Protein AF-A0A2U1LCX4-F1 (afdb_monomer)

Nearest PDB structures (foldseek):
  5ecf-assembly10_J  TM=3.425E-01  e=9.445E+00  Talaromyces marneffei PM1

pLDDT: mean 72.71, std 22.06, range [37.28, 96.38]

Radius of gyration: 32.11 Å; Cα contacts (8 Å, |Δi|>4): 51; chains: 1; bounding box: 62×31×94 Å

Organism: Artemisia annua (NCBI:txid35608)

Foldseek 3Di:
DDPDDPDPPPPPPVCPVVLVVLLVVLQVLCCVQQVAGQDALVSLVVVVVCVVVVVRVSQVVDDPVSNVSNVVSSVSNNVSRVVVVVVVVVPPDDDPPPPPPPPPPPDDDDDDDDDDDDDDDDDDDDD

Structure (mmCIF, N/CA/C/O backbone):
data_AF-A0A2U1LCX4-F1
#
_entry.id   AF-A0A2U1LCX4-F1
#
loop_
_atom_site.group_PDB
_atom_site.id
_atom_site.type_symbol
_atom_site.label_atom_id
_atom_site.label_alt_id
_atom_site.label_comp_id
_atom_site.label_asym_id
_atom_site.label_entity_id
_atom_site.label_seq_id
_atom_site.pdbx_PDB_ins_code
_atom_site.Cartn_x
_atom_site.Cartn_y
_atom_site.Cartn_z
_atom_site.occupancy
_atom_site.B_iso_or_equiv
_atom_site.auth_seq_id
_atom_site.auth_comp_id
_atom_site.auth_asym_id
_atom_site.auth_atom_id
_atom_site.pdbx_PDB_model_num
ATOM 1 N N . MET A 1 1 ? -48.179 0.226 25.989 1.00 42.91 1 MET A N 1
ATOM 2 C CA . MET A 1 1 ? -46.858 -0.434 26.003 1.00 42.91 1 MET A CA 1
ATOM 3 C C . MET A 1 1 ? -45.954 0.364 25.093 1.00 42.91 1 MET A C 1
ATOM 5 O O . MET A 1 1 ? -46.198 0.408 23.897 1.00 42.91 1 MET A O 1
ATOM 9 N N . ILE A 1 2 ? -45.014 1.096 25.682 1.00 44.69 2 ILE A N 1
ATOM 10 C CA . ILE A 1 2 ? -44.036 1.892 24.946 1.00 44.69 2 ILE A CA 1
ATOM 11 C C . ILE A 1 2 ? -42.936 0.909 24.545 1.00 44.69 2 ILE A C 1
ATOM 13 O O . ILE A 1 2 ? -42.143 0.501 25.388 1.00 44.69 2 ILE A O 1
ATOM 17 N N . SER A 1 3 ? -42.951 0.464 23.291 1.00 42.44 3 SER A N 1
ATOM 18 C CA . SER A 1 3 ? -41.824 -0.268 22.718 1.00 42.44 3 SER A CA 1
ATOM 19 C C . SER A 1 3 ? -40.830 0.778 22.233 1.00 42.44 3 SER A C 1
ATOM 21 O O . SER A 1 3 ? -40.953 1.294 21.126 1.00 42.44 3 SER A O 1
ATOM 23 N N . VAL A 1 4 ? -39.918 1.177 23.118 1.00 48.56 4 VAL A N 1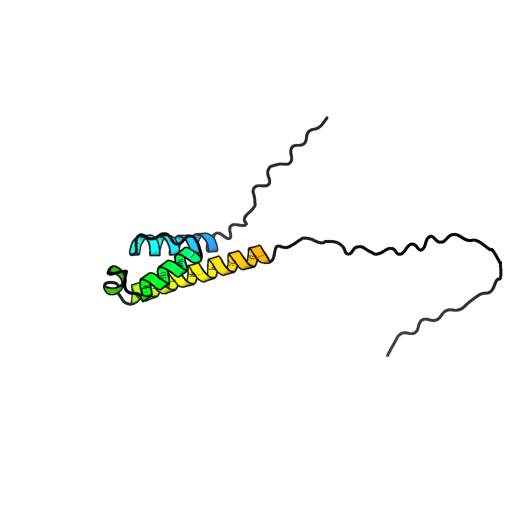
ATOM 24 C CA . VAL A 1 4 ? -38.758 1.983 22.737 1.00 48.56 4 VAL A CA 1
ATOM 25 C C . VAL A 1 4 ? -37.783 1.015 22.082 1.00 48.56 4 VAL A C 1
ATOM 27 O O . VAL A 1 4 ? -37.146 0.219 22.769 1.00 48.56 4 VAL A O 1
ATOM 30 N N . GLU A 1 5 ? -37.713 1.025 20.756 1.00 52.91 5 GLU A N 1
ATOM 31 C CA . GLU A 1 5 ? -36.602 0.383 20.059 1.00 52.91 5 GLU A CA 1
ATOM 32 C C . GLU A 1 5 ? -35.317 1.135 20.432 1.00 52.91 5 GLU A C 1
ATOM 34 O O . GLU A 1 5 ? -35.279 2.365 20.313 1.00 52.91 5 GLU A O 1
ATOM 39 N N . PRO A 1 6 ? -34.259 0.458 20.911 1.00 52.19 6 PRO A N 1
ATOM 40 C CA . PRO A 1 6 ? -32.978 1.115 21.042 1.00 52.19 6 PRO A CA 1
ATOM 41 C C . PRO A 1 6 ? -32.469 1.423 19.634 1.00 52.19 6 PRO A C 1
ATOM 43 O O . PRO A 1 6 ? -32.270 0.532 18.807 1.00 52.19 6 PRO A O 1
ATOM 46 N N . VAL A 1 7 ? -32.293 2.722 19.395 1.00 50.28 7 VAL A N 1
ATOM 47 C CA . VAL A 1 7 ? -31.561 3.313 18.277 1.00 50.28 7 VAL A CA 1
ATOM 48 C C . VAL A 1 7 ? -30.349 2.441 17.978 1.00 50.28 7 VAL A C 1
ATOM 50 O O . VAL A 1 7 ? -29.534 2.183 18.866 1.00 50.28 7 VAL A O 1
ATOM 53 N N . GLN A 1 8 ? -30.251 1.970 16.733 1.00 48.16 8 GLN A N 1
ATOM 54 C CA . GLN A 1 8 ? -29.057 1.295 16.251 1.00 48.16 8 GLN A CA 1
ATOM 55 C C . GLN A 1 8 ? -27.883 2.228 16.518 1.00 48.16 8 GLN A C 1
ATOM 57 O O . GLN A 1 8 ? -27.765 3.291 15.906 1.00 48.16 8 GLN A O 1
ATOM 62 N N . HIS A 1 9 ? -27.056 1.851 17.491 1.00 42.09 9 HIS A N 1
ATOM 63 C CA . HIS A 1 9 ? -25.774 2.479 17.714 1.00 42.09 9 HIS A CA 1
ATOM 64 C C . HIS A 1 9 ? -24.986 2.266 16.428 1.00 42.09 9 HIS A C 1
ATOM 66 O O . HIS A 1 9 ? -24.414 1.199 16.207 1.00 42.09 9 HIS A O 1
ATOM 72 N N . VAL A 1 10 ? -25.005 3.284 15.563 1.00 45.53 10 VAL A N 1
ATOM 73 C CA . VAL A 1 10 ? -23.956 3.516 14.581 1.00 45.53 10 VAL A CA 1
ATOM 74 C C . VAL A 1 10 ? -22.682 3.349 15.381 1.00 45.53 10 VAL A C 1
ATOM 76 O O . VAL A 1 10 ? -22.441 4.095 16.333 1.00 45.53 10 VAL A O 1
ATOM 79 N N . TYR A 1 11 ? -21.967 2.268 15.084 1.00 45.94 11 TYR A N 1
ATOM 80 C CA . TYR A 1 11 ? -20.661 1.993 15.636 1.00 45.94 11 TYR A CA 1
ATOM 81 C C . TYR A 1 11 ? -19.827 3.204 15.255 1.00 45.94 11 TYR A C 1
ATOM 83 O O . TYR A 1 11 ? -19.399 3.344 14.112 1.00 45.94 11 TYR A O 1
ATOM 91 N N . GLY A 1 12 ? -19.735 4.149 16.189 1.00 42.81 12 GLY A N 1
ATOM 92 C CA . GLY A 1 12 ? -18.883 5.310 16.095 1.00 42.81 12 GLY A CA 1
ATOM 93 C C . GLY A 1 12 ? -17.466 4.794 16.174 1.00 42.81 12 GLY A C 1
ATOM 94 O O . GLY A 1 12 ? -16.825 4.889 17.216 1.00 42.81 12 GLY A O 1
ATOM 95 N N . PHE A 1 13 ? -16.999 4.200 15.077 1.00 46.00 13 PHE A N 1
ATOM 96 C CA . PHE A 1 13 ? -15.593 4.200 14.772 1.00 46.00 13 PHE A CA 1
ATOM 97 C C . PHE A 1 13 ? -15.265 5.682 14.721 1.00 46.00 13 PHE A C 1
ATOM 99 O O . PHE A 1 13 ? -15.778 6.424 13.885 1.00 46.00 13 PHE A O 1
ATOM 106 N N . SER A 1 14 ? -14.564 6.167 15.736 1.00 45.69 14 SER A N 1
ATOM 107 C CA . SER A 1 14 ? -14.018 7.506 15.676 1.00 45.69 14 SER A CA 1
ATOM 108 C C . SER A 1 14 ? -12.960 7.424 14.585 1.00 45.69 14 SER A C 1
ATOM 110 O O . SER A 1 14 ? -11.830 7.027 14.849 1.00 45.69 14 SER A O 1
ATOM 112 N N . HIS A 1 15 ? -13.389 7.671 13.346 1.00 49.44 15 HIS A N 1
ATOM 113 C CA . HIS A 1 15 ? -12.551 7.764 12.169 1.00 49.44 15 HIS A CA 1
ATOM 114 C C . HIS A 1 15 ? -11.619 8.943 12.429 1.00 49.44 15 HIS A C 1
ATOM 116 O O . HIS A 1 15 ? -11.962 10.096 12.161 1.00 49.44 15 HIS A O 1
ATOM 122 N N . ASP A 1 16 ? -10.459 8.679 13.021 1.00 54.22 16 ASP A N 1
ATOM 123 C CA . ASP A 1 16 ? -9.361 9.621 12.947 1.00 54.22 16 ASP A CA 1
ATOM 124 C C . ASP A 1 16 ? -8.977 9.670 11.468 1.00 54.22 16 ASP A C 1
ATOM 126 O O . ASP A 1 16 ? -8.248 8.813 10.969 1.00 54.22 16 ASP A O 1
ATOM 130 N N . SER A 1 17 ? -9.604 10.589 10.724 1.00 61.47 17 SER A N 1
ATOM 131 C CA . SER A 1 17 ? -9.608 10.574 9.253 1.00 61.47 17 SER A CA 1
ATOM 132 C C . SER A 1 17 ? -8.198 10.569 8.653 1.00 61.47 17 SER A C 1
ATOM 134 O O . SER A 1 17 ? -8.013 10.153 7.511 1.00 61.47 17 SER A O 1
ATOM 136 N N . GLY A 1 18 ? -7.195 10.978 9.440 1.00 75.88 18 GLY A N 1
ATOM 137 C CA . GLY A 1 18 ? -5.786 10.896 9.085 1.00 75.88 18 GLY A CA 1
ATOM 138 C C . GLY A 1 18 ? -5.278 9.463 8.922 1.00 75.88 18 GLY A C 1
ATOM 139 O O . GLY A 1 18 ? -4.602 9.186 7.935 1.00 75.88 18 GLY A O 1
ATOM 140 N N . VAL A 1 19 ? -5.620 8.544 9.831 1.00 79.56 19 VAL A N 1
ATOM 141 C CA . VAL A 1 19 ? -5.111 7.159 9.801 1.00 79.56 19 VAL A CA 1
ATOM 142 C C . VAL A 1 19 ? -5.711 6.384 8.633 1.00 79.56 19 VAL A C 1
ATOM 144 O O . VAL A 1 19 ? -4.996 5.702 7.907 1.00 79.56 19 VAL A O 1
ATOM 147 N N . GLU A 1 20 ? -7.010 6.526 8.390 1.00 85.19 20 GLU A N 1
ATOM 148 C CA . GLU A 1 20 ? -7.660 5.823 7.281 1.00 85.19 20 GLU A CA 1
ATOM 149 C C . GLU A 1 20 ? -7.260 6.373 5.918 1.00 85.19 20 GLU A C 1
ATOM 151 O O . GLU A 1 20 ? -7.024 5.604 4.988 1.00 85.19 20 GLU A O 1
ATOM 156 N N . SER A 1 21 ? -7.126 7.698 5.806 1.00 89.31 21 SER A N 1
ATOM 157 C CA . SER A 1 21 ? -6.584 8.333 4.604 1.00 89.31 21 SER A CA 1
ATOM 158 C C . SER A 1 21 ? -5.147 7.873 4.337 1.00 89.31 21 SER A C 1
ATOM 160 O O . SER A 1 21 ? -4.796 7.559 3.202 1.00 89.31 21 SER A O 1
ATOM 162 N N . PHE A 1 22 ? -4.330 7.746 5.387 1.00 90.19 22 PHE A N 1
ATOM 163 C CA . PHE A 1 22 ? -2.963 7.236 5.301 1.00 90.19 22 PHE A CA 1
ATOM 164 C C . PHE A 1 22 ? -2.903 5.772 4.847 1.00 90.19 22 PHE A 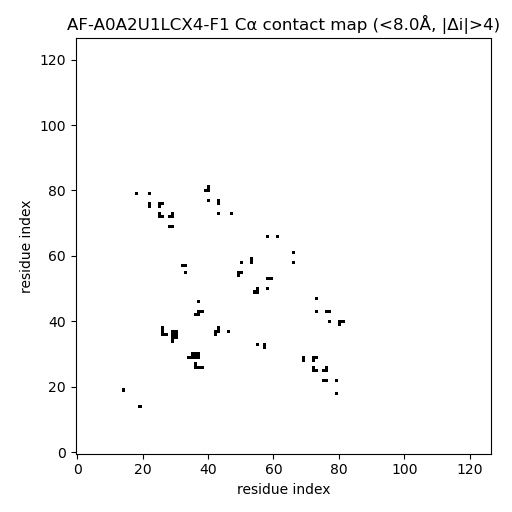C 1
ATOM 166 O O . PHE A 1 22 ? -2.152 5.457 3.922 1.00 90.19 22 PHE A O 1
ATOM 173 N N . ILE A 1 23 ? -3.706 4.890 5.455 1.00 93.06 23 ILE A N 1
ATOM 174 C CA . ILE A 1 23 ? -3.791 3.473 5.068 1.00 93.06 23 ILE A CA 1
ATOM 175 C C . ILE A 1 23 ? -4.220 3.370 3.604 1.00 93.06 23 ILE A C 1
ATOM 177 O O . ILE A 1 23 ? -3.535 2.733 2.804 1.00 93.06 23 ILE A O 1
ATOM 181 N N . LYS A 1 24 ? -5.300 4.060 3.228 1.00 92.94 24 LYS A N 1
ATOM 182 C CA . LYS A 1 24 ? -5.818 4.033 1.861 1.00 92.94 24 LYS A CA 1
ATOM 183 C C . LYS A 1 24 ? -4.799 4.556 0.851 1.00 92.94 24 LYS A C 1
ATOM 185 O O . LYS A 1 24 ? -4.554 3.905 -0.155 1.00 92.94 24 LYS A O 1
ATOM 190 N N . SER A 1 25 ? -4.146 5.683 1.134 1.00 94.88 25 SER A N 1
ATOM 191 C CA . SER A 1 25 ? -3.141 6.253 0.231 1.00 94.88 25 SER A CA 1
ATOM 192 C C . SER A 1 25 ? -1.966 5.303 -0.015 1.00 94.88 25 SER A C 1
ATOM 194 O O . SER A 1 25 ? -1.437 5.275 -1.124 1.00 94.88 25 SER A O 1
ATOM 196 N N . LYS A 1 26 ? -1.540 4.535 0.995 1.00 94.75 26 LYS A N 1
ATOM 197 C CA . LYS A 1 26 ? -0.472 3.539 0.836 1.00 94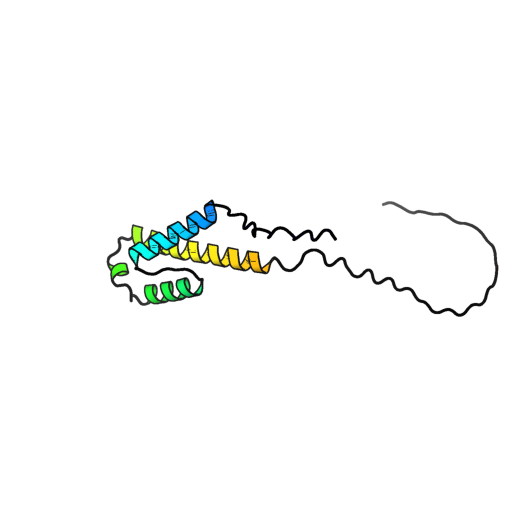.75 26 LYS A CA 1
ATOM 198 C C . LYS A 1 26 ? -0.946 2.304 0.073 1.00 94.75 26 LYS A C 1
ATOM 200 O O . LYS A 1 26 ? -0.195 1.800 -0.758 1.00 94.75 26 LYS A O 1
ATOM 205 N N . GLN A 1 27 ? -2.175 1.845 0.323 1.00 95.94 27 GLN A N 1
ATOM 206 C CA . GLN A 1 27 ? -2.798 0.764 -0.447 1.00 95.94 27 GLN A CA 1
ATOM 207 C C . GLN A 1 27 ? -2.905 1.136 -1.927 1.00 95.94 27 GLN A C 1
ATOM 209 O O . GLN A 1 27 ? -2.404 0.393 -2.762 1.00 95.94 27 GLN A O 1
ATOM 214 N N . ASP A 1 28 ? -3.456 2.312 -2.238 1.00 96.12 28 ASP A N 1
ATOM 215 C CA . ASP A 1 28 ? -3.621 2.803 -3.610 1.00 96.12 28 ASP A CA 1
ATOM 216 C C . ASP A 1 28 ? -2.265 2.921 -4.331 1.00 96.12 28 ASP A C 1
ATOM 218 O O . ASP A 1 28 ? -2.150 2.587 -5.512 1.00 96.12 28 ASP A O 1
ATOM 222 N N . PHE A 1 29 ? -1.214 3.356 -3.624 1.00 96.00 29 PHE A N 1
ATOM 223 C CA . PHE A 1 29 ? 0.141 3.435 -4.175 1.00 96.00 29 PHE A CA 1
ATOM 224 C C . PHE A 1 29 ? 0.694 2.056 -4.563 1.00 96.00 29 PHE A C 1
ATOM 226 O O . PHE A 1 29 ? 1.175 1.878 -5.683 1.00 96.00 29 PHE A O 1
ATOM 233 N N . ILE A 1 30 ? 0.597 1.069 -3.667 1.00 95.75 30 ILE A N 1
ATOM 234 C CA . ILE A 1 30 ? 1.051 -0.301 -3.943 1.00 95.75 30 ILE A CA 1
ATOM 235 C C . ILE A 1 30 ? 0.195 -0.958 -5.033 1.00 95.75 30 ILE A C 1
ATOM 237 O O . ILE A 1 30 ? 0.739 -1.597 -5.933 1.00 95.75 30 ILE A O 1
ATOM 241 N N . GLU A 1 31 ? -1.121 -0.759 -5.008 1.00 96.38 31 GLU A N 1
ATOM 242 C CA . GLU A 1 31 ? -2.034 -1.290 -6.020 1.00 96.38 31 GLU A CA 1
ATOM 243 C C . GLU A 1 31 ? -1.729 -0.711 -7.404 1.00 96.38 31 GLU A C 1
ATOM 245 O O . GLU A 1 31 ? -1.698 -1.444 -8.388 1.00 96.38 31 GLU A O 1
ATOM 250 N N . THR A 1 32 ? -1.395 0.577 -7.480 1.00 95.75 32 THR A N 1
ATOM 251 C CA . THR A 1 32 ? -1.003 1.224 -8.738 1.00 95.75 32 THR A CA 1
ATOM 252 C C . THR A 1 32 ? 0.315 0.673 -9.289 1.00 95.75 32 THR A C 1
ATOM 254 O O . THR A 1 32 ? 0.439 0.495 -10.498 1.00 95.75 32 THR A O 1
ATOM 257 N N . LEU A 1 33 ? 1.303 0.403 -8.428 1.00 93.94 33 LEU A N 1
ATOM 258 C CA . LEU A 1 33 ? 2.626 -0.066 -8.859 1.00 93.94 33 LEU A CA 1
ATOM 259 C C . LEU A 1 33 ? 2.667 -1.560 -9.191 1.00 93.94 33 LEU A C 1
ATOM 261 O O . LEU A 1 33 ? 3.317 -1.964 -10.152 1.00 93.94 33 LEU A O 1
ATOM 265 N N . PHE A 1 34 ? 2.006 -2.381 -8.379 1.00 93.50 34 PHE A N 1
ATOM 266 C CA . PHE A 1 34 ? 2.152 -3.837 -8.413 1.00 93.50 34 PHE A CA 1
ATOM 267 C C . PHE A 1 34 ? 0.858 -4.562 -8.798 1.00 93.50 34 PHE A C 1
ATOM 269 O O . PHE A 1 34 ? 0.888 -5.768 -9.033 1.00 93.50 34 PHE A O 1
ATOM 276 N N . GLY A 1 35 ? -0.279 -3.861 -8.863 1.00 94.19 35 GLY A N 1
ATOM 277 C CA . GLY A 1 35 ? -1.584 -4.464 -9.149 1.00 94.19 35 GLY A CA 1
ATOM 278 C C . GLY A 1 35 ? -2.130 -5.323 -8.007 1.00 94.19 35 GLY A C 1
ATOM 279 O O . GLY A 1 35 ? -3.005 -6.156 -8.240 1.00 94.19 35 GLY A O 1
ATOM 280 N N . VAL A 1 36 ? -1.603 -5.163 -6.788 1.00 93.81 36 VAL A N 1
ATOM 281 C CA . VAL A 1 36 ? -1.987 -5.956 -5.612 1.00 93.81 36 VAL A CA 1
ATOM 282 C C . VAL A 1 36 ? -2.639 -5.091 -4.546 1.00 93.81 36 VAL A C 1
ATOM 284 O O . VAL A 1 36 ? -2.212 -3.970 -4.288 1.00 93.81 36 VAL A O 1
ATOM 287 N N . SER A 1 37 ? -3.662 -5.636 -3.893 1.00 94.19 37 SER A N 1
ATOM 288 C CA . SER A 1 37 ? -4.410 -4.934 -2.852 1.00 94.19 37 SER A CA 1
ATOM 289 C C . SER A 1 37 ? -4.053 -5.520 -1.486 1.00 94.19 37 SER A C 1
ATOM 291 O O . SER A 1 37 ? -4.373 -6.673 -1.207 1.00 94.19 37 SER A O 1
ATOM 293 N N . LEU A 1 38 ? -3.374 -4.739 -0.640 1.00 94.69 38 LEU A N 1
ATOM 294 C CA . LEU A 1 38 ? -2.888 -5.183 0.674 1.00 94.69 38 LEU A CA 1
ATOM 295 C C . LEU A 1 38 ? -3.894 -4.828 1.775 1.00 94.69 38 LEU A C 1
ATOM 297 O O . LEU A 1 38 ? -3.878 -3.711 2.294 1.00 94.69 38 LEU A O 1
ATOM 301 N N . LYS A 1 39 ? -4.793 -5.752 2.127 1.00 93.38 39 LYS A N 1
ATOM 302 C CA . LYS A 1 39 ? -5.918 -5.484 3.048 1.00 93.38 39 LYS A CA 1
ATOM 303 C C . LYS A 1 39 ? -5.714 -6.057 4.444 1.00 93.38 39 LYS A C 1
ATOM 305 O O . LYS A 1 39 ? -6.394 -5.638 5.376 1.00 93.38 39 LYS A O 1
ATOM 310 N N . THR A 1 40 ? -4.804 -7.011 4.582 1.00 93.44 40 THR A N 1
ATOM 311 C CA . THR A 1 40 ? -4.529 -7.729 5.825 1.00 93.44 40 THR A CA 1
ATOM 312 C C . THR A 1 40 ? -3.026 -7.815 6.090 1.00 93.44 40 THR A C 1
ATOM 314 O O . THR A 1 40 ? -2.211 -7.567 5.203 1.00 93.44 40 THR A O 1
ATOM 317 N N . LEU A 1 41 ? -2.646 -8.184 7.319 1.00 93.69 41 LEU A N 1
ATOM 318 C CA . LEU A 1 41 ? -1.245 -8.470 7.653 1.00 93.69 41 LEU A CA 1
ATOM 319 C C . LEU A 1 41 ? -0.682 -9.630 6.818 1.00 93.69 41 LEU A C 1
ATOM 321 O O . LEU A 1 41 ? 0.476 -9.577 6.422 1.00 93.69 41 LEU A O 1
ATOM 325 N N . GLU A 1 42 ? -1.500 -10.643 6.520 1.00 94.62 42 GLU A N 1
ATOM 326 C CA . GLU A 1 42 ? -1.100 -11.781 5.683 1.00 94.62 42 GLU A CA 1
ATOM 327 C C . GLU A 1 42 ? -0.815 -11.344 4.242 1.00 94.62 42 GLU A C 1
ATOM 329 O O . GLU A 1 42 ? 0.202 -11.738 3.680 1.00 94.62 42 GLU A O 1
ATOM 334 N N . ASP A 1 43 ? -1.636 -10.454 3.671 1.00 95.31 43 ASP A N 1
ATOM 335 C CA . ASP A 1 43 ? -1.380 -9.913 2.329 1.00 95.31 43 ASP A CA 1
ATOM 336 C C . ASP A 1 43 ? -0.030 -9.184 2.265 1.00 95.31 43 ASP A C 1
ATOM 338 O O . ASP A 1 43 ? 0.700 -9.316 1.284 1.00 95.31 43 ASP A O 1
ATOM 342 N N . ILE A 1 44 ? 0.309 -8.417 3.311 1.00 95.25 44 ILE A N 1
ATOM 343 C CA . ILE A 1 44 ? 1.584 -7.691 3.394 1.00 95.25 44 ILE A CA 1
ATOM 344 C C . ILE A 1 44 ? 2.756 -8.672 3.504 1.00 95.25 44 ILE A C 1
ATOM 346 O O . ILE A 1 44 ? 3.750 -8.486 2.809 1.00 95.25 44 ILE A O 1
ATOM 350 N N . ASP A 1 45 ? 2.642 -9.707 4.338 1.00 95.12 45 ASP A N 1
ATOM 351 C CA . ASP A 1 45 ? 3.686 -10.726 4.515 1.00 95.12 45 ASP A CA 1
ATOM 352 C C . ASP A 1 45 ? 3.938 -11.527 3.226 1.00 95.12 45 ASP A C 1
ATOM 354 O O . ASP A 1 45 ? 5.077 -11.718 2.802 1.00 95.12 45 ASP A O 1
ATOM 358 N N . VAL A 1 46 ? 2.871 -11.932 2.532 1.00 95.56 46 VAL A N 1
ATOM 359 C CA . VAL A 1 46 ? 2.991 -12.580 1.219 1.00 95.56 46 VAL A CA 1
ATOM 360 C C . VAL A 1 46 ? 3.632 -11.626 0.212 1.00 95.56 46 VAL A C 1
ATOM 362 O O . VAL A 1 46 ? 4.525 -12.020 -0.538 1.00 95.56 46 VAL A O 1
ATOM 365 N N . PHE A 1 47 ? 3.213 -10.360 0.194 1.00 94.62 47 PHE A N 1
ATOM 366 C CA . PHE A 1 47 ? 3.770 -9.357 -0.706 1.00 94.62 47 PHE A CA 1
ATOM 367 C C . PHE A 1 47 ? 5.273 -9.146 -0.495 1.00 94.62 47 PHE A C 1
ATOM 369 O O . PHE A 1 47 ? 6.013 -9.158 -1.479 1.00 94.62 47 PHE A O 1
ATOM 376 N N . THR A 1 48 ? 5.738 -9.004 0.751 1.00 94.00 48 THR A N 1
ATOM 377 C CA . THR A 1 48 ? 7.166 -8.822 1.060 1.00 94.00 48 THR A CA 1
ATOM 378 C C . THR A 1 48 ? 7.991 -10.053 0.700 1.00 94.00 48 THR A C 1
ATOM 380 O O . THR A 1 48 ? 9.041 -9.907 0.081 1.00 94.00 48 THR A O 1
ATOM 383 N N . GLN A 1 49 ? 7.498 -11.266 0.974 1.00 94.50 49 GLN A N 1
ATOM 384 C CA . GLN A 1 49 ? 8.180 -12.503 0.574 1.00 94.50 49 GLN A CA 1
ATOM 385 C C . GLN A 1 49 ? 8.329 -12.619 -0.949 1.00 94.50 49 GLN A C 1
ATOM 387 O O . GLN A 1 49 ? 9.391 -12.987 -1.452 1.00 94.50 49 GLN A O 1
ATOM 392 N N . VAL A 1 50 ? 7.274 -12.290 -1.700 1.00 92.94 50 VAL A N 1
ATOM 393 C CA . VAL A 1 50 ? 7.289 -12.321 -3.172 1.00 92.94 50 VAL A CA 1
ATOM 394 C C . VAL A 1 50 ? 8.212 -11.232 -3.739 1.00 92.94 50 VAL A C 1
ATOM 396 O O . VAL A 1 50 ? 8.894 -11.465 -4.741 1.00 92.94 50 VAL A O 1
ATOM 399 N N . LEU A 1 51 ? 8.278 -10.065 -3.091 1.00 91.12 51 LEU A N 1
ATOM 400 C CA . LEU A 1 51 ? 9.233 -8.995 -3.396 1.00 91.12 51 LEU A CA 1
ATOM 401 C C . LEU A 1 51 ? 10.685 -9.439 -3.197 1.00 91.12 51 LEU A C 1
ATOM 403 O O . LEU A 1 51 ? 11.491 -9.292 -4.114 1.00 91.12 51 LEU A O 1
ATOM 407 N N . ASP A 1 52 ? 11.003 -10.018 -2.039 1.00 90.44 52 ASP A N 1
ATOM 408 C CA . ASP A 1 52 ? 12.356 -10.466 -1.688 1.00 90.44 52 ASP A CA 1
ATOM 409 C C . ASP A 1 52 ? 12.820 -11.646 -2.551 1.00 90.44 52 ASP A C 1
ATOM 411 O O . ASP A 1 52 ? 14.002 -11.759 -2.878 1.00 90.44 52 ASP A O 1
ATOM 415 N N . ALA A 1 53 ? 11.887 -12.496 -2.991 1.00 92.38 53 ALA A N 1
ATOM 416 C CA . ALA A 1 53 ? 12.153 -13.549 -3.969 1.00 92.38 53 ALA A CA 1
ATOM 417 C C . ALA A 1 53 ? 12.478 -13.006 -5.376 1.00 92.38 53 ALA A C 1
ATOM 419 O O . ALA A 1 53 ? 12.949 -13.758 -6.229 1.00 92.38 53 ALA A O 1
ATOM 420 N N . GLY A 1 54 ? 12.237 -11.714 -5.632 1.00 89.56 54 GLY A N 1
ATOM 421 C CA . GLY A 1 54 ? 12.464 -11.085 -6.932 1.00 89.56 54 GLY A CA 1
ATOM 422 C C . GLY A 1 54 ? 11.406 -11.439 -7.980 1.00 89.56 54 GLY A C 1
ATOM 423 O O . GLY A 1 54 ? 11.663 -11.320 -9.177 1.00 89.56 54 GLY A O 1
ATOM 424 N N . ASN A 1 55 ? 10.214 -11.869 -7.557 1.00 89.56 55 ASN A N 1
ATOM 425 C CA . ASN A 1 55 ? 9.155 -12.305 -8.473 1.00 89.56 55 ASN A CA 1
ATOM 426 C C . ASN A 1 55 ? 8.451 -11.137 -9.184 1.00 89.56 55 ASN A C 1
ATOM 428 O O . ASN A 1 55 ? 7.826 -11.337 -10.225 1.00 89.56 55 ASN A O 1
ATOM 432 N N . TYR A 1 56 ? 8.546 -9.920 -8.647 1.00 87.44 56 TYR A N 1
ATOM 433 C CA . TYR A 1 56 ? 8.053 -8.717 -9.311 1.00 87.44 56 TYR A CA 1
ATOM 434 C C . TYR A 1 56 ? 9.129 -8.161 -10.240 1.00 87.44 56 TYR A C 1
ATOM 436 O O . TYR A 1 56 ? 10.016 -7.442 -9.797 1.00 87.44 56 TYR A O 1
ATOM 444 N N . THR A 1 57 ? 9.043 -8.435 -11.543 1.00 89.06 57 THR A N 1
ATOM 445 C CA . THR A 1 57 ? 9.987 -7.856 -12.520 1.00 89.06 57 THR A CA 1
ATOM 446 C C . THR A 1 57 ? 9.940 -6.330 -12.514 1.00 89.06 57 THR A C 1
ATOM 448 O O . THR A 1 57 ? 10.986 -5.694 -12.593 1.00 89.06 57 THR A O 1
ATOM 451 N N . VAL A 1 58 ? 8.745 -5.755 -12.307 1.00 90.75 58 VAL A N 1
ATOM 452 C CA . VAL A 1 58 ? 8.546 -4.308 -12.140 1.00 90.75 58 VAL A CA 1
ATOM 453 C C . VAL A 1 58 ? 9.429 -3.745 -11.029 1.00 90.75 58 VAL A C 1
ATOM 455 O O . VAL A 1 58 ? 9.976 -2.665 -11.192 1.00 90.75 58 VAL A O 1
ATOM 458 N N . TRP A 1 59 ? 9.667 -4.497 -9.947 1.00 91.94 59 TRP A N 1
ATOM 459 C CA . TRP A 1 59 ? 10.541 -4.070 -8.857 1.00 91.94 59 TRP A CA 1
ATOM 460 C C . TRP A 1 59 ? 11.954 -3.761 -9.348 1.00 91.94 59 TRP A C 1
ATOM 462 O O . TRP A 1 59 ? 12.512 -2.741 -8.972 1.00 91.94 59 TRP A O 1
ATOM 472 N N . ALA A 1 60 ? 12.528 -4.582 -10.227 1.00 90.06 60 ALA A N 1
ATOM 473 C CA . ALA A 1 60 ? 13.878 -4.354 -10.743 1.00 90.06 60 ALA A CA 1
ATOM 474 C C . ALA A 1 60 ? 13.983 -3.125 -11.668 1.00 90.06 60 ALA A C 1
ATOM 476 O O . ALA A 1 60 ? 15.084 -2.622 -11.883 1.00 90.06 60 ALA A O 1
ATOM 477 N N . GLU A 1 61 ? 12.858 -2.653 -12.209 1.00 92.31 61 GLU A N 1
ATOM 478 C CA . GLU A 1 61 ? 12.780 -1.521 -13.140 1.00 92.31 61 GLU A CA 1
ATOM 479 C C . GLU A 1 61 ? 12.484 -0.185 -12.439 1.00 92.31 61 GLU A C 1
ATOM 481 O O . GLU A 1 61 ? 12.614 0.872 -13.055 1.00 92.31 61 GLU A O 1
ATOM 486 N N . LEU A 1 62 ? 12.087 -0.214 -11.163 1.00 92.75 62 LEU A N 1
ATOM 487 C CA . LEU A 1 62 ? 11.773 0.988 -10.397 1.00 92.75 62 LEU A CA 1
ATOM 488 C C . LEU A 1 62 ? 13.034 1.759 -9.988 1.00 92.75 62 LEU A C 1
ATOM 490 O O . LEU A 1 62 ? 14.034 1.182 -9.557 1.00 92.75 62 LEU A O 1
ATOM 494 N N . ASP A 1 63 ? 12.930 3.087 -10.020 1.00 95.50 63 ASP A N 1
ATOM 495 C CA . ASP A 1 63 ? 13.953 3.975 -9.476 1.00 95.50 63 ASP A CA 1
ATOM 496 C C . ASP A 1 63 ? 14.122 3.782 -7.963 1.00 95.50 63 ASP A C 1
ATOM 498 O O . ASP A 1 63 ? 13.184 3.425 -7.241 1.00 95.50 63 ASP A O 1
ATOM 502 N N . SER A 1 64 ? 15.316 4.102 -7.457 1.00 94.69 64 SER A N 1
ATOM 503 C CA . SER A 1 64 ? 15.641 3.966 -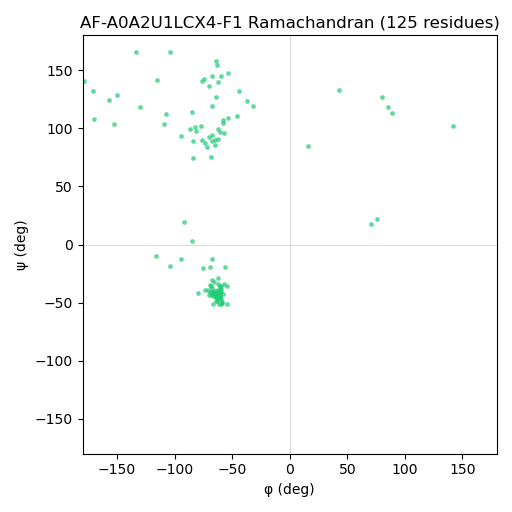6.030 1.00 94.69 64 SER A CA 1
ATOM 504 C C . SER A 1 64 ? 14.695 4.756 -5.118 1.00 94.69 64 SER A C 1
ATOM 506 O O . SER A 1 64 ? 14.412 4.312 -4.005 1.00 94.69 64 SER A O 1
ATOM 508 N N . ASP A 1 65 ? 14.206 5.913 -5.565 1.00 96.00 65 ASP A N 1
ATOM 509 C CA . ASP A 1 65 ? 13.255 6.714 -4.790 1.00 96.00 65 ASP A CA 1
ATOM 510 C C . ASP A 1 65 ? 11.908 5.993 -4.676 1.00 96.00 65 ASP A C 1
ATOM 512 O O . ASP A 1 65 ? 11.335 5.898 -3.590 1.00 96.00 65 ASP A O 1
ATOM 516 N N . VAL A 1 66 ? 11.443 5.392 -5.775 1.00 94.31 66 VAL A N 1
ATOM 517 C CA . VAL A 1 66 ? 10.194 4.624 -5.802 1.00 94.31 66 VAL A CA 1
ATOM 518 C C . VAL A 1 66 ? 10.332 3.328 -4.995 1.00 94.31 66 VAL A C 1
ATOM 520 O O . VAL A 1 66 ? 9.395 2.953 -4.291 1.00 94.31 66 VAL A O 1
ATOM 523 N N . HIS A 1 67 ? 11.511 2.691 -5.003 1.00 93.38 67 HIS A N 1
ATOM 524 C CA . HIS A 1 67 ? 11.838 1.570 -4.104 1.00 93.38 67 HIS A CA 1
ATOM 525 C C . HIS A 1 67 ? 11.625 1.933 -2.642 1.00 93.38 67 HIS A C 1
ATOM 527 O O . HIS A 1 67 ? 10.958 1.202 -1.908 1.00 93.38 67 HIS A O 1
ATOM 533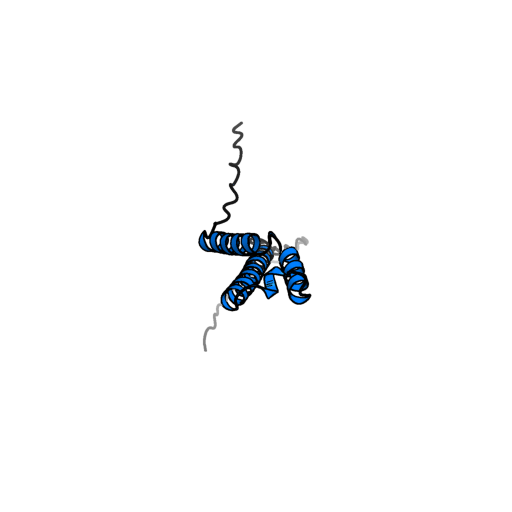 N N . ASN A 1 68 ? 12.204 3.055 -2.218 1.00 94.62 68 ASN A N 1
ATOM 534 C CA . ASN A 1 68 ? 12.108 3.504 -0.835 1.00 94.62 68 ASN A CA 1
ATOM 535 C C . ASN A 1 68 ? 10.656 3.825 -0.476 1.00 94.62 68 ASN A C 1
ATOM 537 O O . ASN A 1 68 ? 10.158 3.334 0.531 1.00 94.62 68 ASN A O 1
ATOM 541 N N . MET A 1 69 ? 9.934 4.532 -1.351 1.00 95.25 69 MET A N 1
ATOM 542 C CA . MET A 1 69 ? 8.517 4.835 -1.141 1.00 95.25 69 MET A CA 1
ATOM 543 C C . MET A 1 69 ? 7.644 3.577 -1.029 1.00 95.25 69 MET A C 1
ATOM 545 O O . MET A 1 69 ? 6.733 3.539 -0.204 1.00 95.25 69 MET A O 1
ATOM 549 N N . ALA A 1 70 ? 7.910 2.538 -1.823 1.00 94.31 70 ALA A N 1
ATOM 550 C CA . ALA A 1 70 ? 7.176 1.274 -1.761 1.00 94.31 70 ALA A CA 1
ATOM 551 C C . ALA A 1 70 ? 7.463 0.495 -0.472 1.00 94.31 70 ALA A C 1
ATOM 553 O O . ALA A 1 70 ? 6.530 -0.016 0.150 1.00 94.31 70 ALA A O 1
ATOM 554 N N . LYS A 1 71 ? 8.722 0.464 -0.016 1.00 94.06 71 LYS A N 1
ATOM 555 C CA . LYS A 1 71 ? 9.079 -0.112 1.292 1.00 94.06 71 LYS A CA 1
ATOM 556 C C . LYS A 1 71 ? 8.414 0.648 2.435 1.00 94.06 71 LYS A C 1
ATOM 558 O O . LYS A 1 71 ? 7.807 0.026 3.302 1.00 94.06 71 LYS A O 1
ATOM 563 N N . ASP A 1 72 ? 8.448 1.976 2.394 1.00 95.56 72 ASP A N 1
ATOM 564 C CA . ASP A 1 72 ? 7.812 2.837 3.395 1.00 95.56 72 ASP A CA 1
ATOM 565 C C . ASP A 1 72 ? 6.280 2.707 3.381 1.00 95.56 72 ASP A C 1
ATOM 567 O O . ASP A 1 72 ? 5.609 2.850 4.410 1.00 95.56 72 ASP A O 1
ATOM 571 N N . ALA A 1 73 ? 5.682 2.452 2.215 1.00 95.81 73 ALA A N 1
ATOM 572 C CA . ALA A 1 73 ? 4.262 2.145 2.096 1.00 95.81 73 ALA A CA 1
ATOM 573 C C . ALA A 1 73 ? 3.932 0.796 2.748 1.00 95.81 73 ALA A C 1
ATOM 575 O O . ALA A 1 73 ? 3.057 0.751 3.611 1.00 95.81 73 ALA A O 1
ATOM 576 N N . ALA A 1 74 ? 4.664 -0.269 2.413 1.00 95.00 74 ALA A N 1
ATOM 577 C CA . ALA A 1 74 ? 4.453 -1.594 2.994 1.00 95.00 74 ALA A CA 1
ATOM 578 C C . ALA A 1 74 ? 4.661 -1.603 4.520 1.00 95.00 74 ALA A C 1
ATOM 580 O O . ALA A 1 74 ? 3.814 -2.110 5.256 1.00 95.00 74 ALA A O 1
ATOM 581 N N . LEU A 1 75 ? 5.735 -0.971 5.008 1.00 95.00 75 LEU A N 1
ATOM 582 C CA . LEU A 1 75 ? 6.018 -0.857 6.440 1.00 95.00 75 LEU A CA 1
ATOM 583 C C . LEU A 1 75 ? 4.940 -0.044 7.167 1.00 95.00 75 LEU A C 1
ATOM 585 O O . LEU A 1 75 ? 4.434 -0.474 8.201 1.00 95.00 75 LEU A O 1
ATOM 589 N N . GLY A 1 76 ? 4.532 1.096 6.603 1.00 94.62 76 GLY A N 1
ATOM 590 C CA . GLY A 1 76 ? 3.482 1.922 7.199 1.00 94.62 76 GLY A CA 1
ATOM 591 C C . GLY A 1 76 ? 2.130 1.206 7.289 1.00 94.62 76 GLY A C 1
ATOM 592 O O . GLY A 1 76 ? 1.399 1.406 8.257 1.00 94.62 76 GLY A O 1
ATOM 593 N N . LEU A 1 77 ? 1.801 0.347 6.317 1.00 95.00 77 LEU A N 1
ATOM 594 C CA . LEU A 1 77 ? 0.606 -0.503 6.381 1.00 95.00 77 LEU A CA 1
ATOM 595 C C . LEU A 1 77 ? 0.721 -1.562 7.481 1.00 95.00 77 LEU A C 1
ATOM 597 O O . LEU A 1 77 ? -0.224 -1.755 8.247 1.00 95.00 77 LEU A O 1
ATOM 601 N N . TRP A 1 78 ? 1.884 -2.207 7.597 1.00 94.94 78 TRP A N 1
ATOM 602 C CA . TRP A 1 78 ? 2.138 -3.204 8.634 1.00 94.94 78 TRP A CA 1
ATOM 603 C C . TRP A 1 78 ? 1.967 -2.619 10.039 1.00 94.94 78 TRP A C 1
ATOM 605 O O . TRP A 1 78 ? 1.250 -3.176 10.872 1.00 94.94 78 TRP A O 1
ATOM 615 N N . GLU A 1 79 ? 2.586 -1.466 10.296 1.00 93.56 79 GLU A N 1
ATOM 616 C CA . GLU A 1 79 ? 2.488 -0.772 11.581 1.00 93.56 79 GLU A CA 1
ATOM 617 C C . GLU A 1 79 ? 1.047 -0.366 11.906 1.00 93.56 79 GLU A C 1
ATOM 619 O O . GLU A 1 79 ? 0.593 -0.577 13.034 1.00 93.56 79 GLU A O 1
ATOM 624 N N . ALA A 1 80 ? 0.310 0.158 10.921 1.00 91.62 80 ALA A N 1
ATOM 625 C CA . ALA A 1 80 ? -1.081 0.561 11.096 1.00 91.62 80 ALA A CA 1
ATOM 626 C C . ALA A 1 80 ? -1.984 -0.629 11.465 1.00 91.62 80 ALA A C 1
ATOM 628 O O . ALA A 1 80 ? -2.731 -0.557 12.444 1.00 91.62 80 ALA A O 1
ATOM 629 N N . PHE A 1 81 ? -1.870 -1.753 10.751 1.00 90.75 81 PHE A N 1
ATOM 630 C CA . PHE A 1 81 ? -2.654 -2.955 11.049 1.00 90.75 81 PHE A CA 1
ATOM 631 C C . PHE A 1 81 ? -2.264 -3.599 12.384 1.00 90.75 81 PHE A C 1
ATOM 633 O O . PHE A 1 81 ? -3.134 -4.040 13.137 1.00 90.75 81 PHE A O 1
ATOM 640 N N . MET A 1 82 ? -0.976 -3.606 12.738 1.00 90.25 82 MET A N 1
ATOM 641 C CA . MET A 1 82 ? -0.527 -4.074 14.053 1.00 90.25 82 MET A CA 1
ATOM 642 C C . MET A 1 82 ? -1.066 -3.197 15.187 1.00 90.25 82 MET A C 1
ATOM 644 O O . MET A 1 82 ? -1.500 -3.719 16.219 1.00 90.25 82 MET A O 1
ATOM 648 N N . ALA A 1 83 ? -1.061 -1.873 15.015 1.00 88.25 83 ALA A N 1
ATOM 649 C CA . ALA A 1 83 ? -1.623 -0.942 15.987 1.00 88.25 83 ALA A CA 1
ATOM 650 C C . ALA A 1 83 ? -3.132 -1.160 16.165 1.00 88.25 83 ALA A C 1
ATOM 652 O O . ALA A 1 83 ? -3.605 -1.2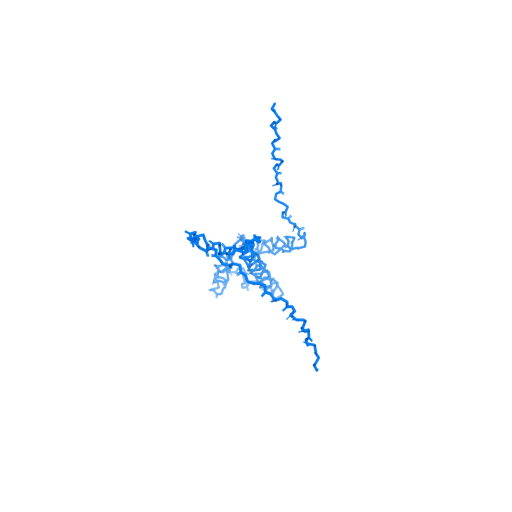48 17.301 1.00 88.25 83 ALA A O 1
ATOM 653 N N . GLU A 1 84 ? -3.872 -1.339 15.069 1.00 84.81 84 GLU A N 1
ATOM 654 C CA . GLU A 1 84 ? -5.302 -1.652 15.096 1.00 84.81 84 GLU A CA 1
ATOM 655 C C . GLU A 1 84 ? -5.585 -2.976 15.826 1.00 84.81 84 GLU A C 1
ATOM 657 O O . GLU A 1 84 ? -6.466 -3.045 16.688 1.00 84.81 84 GLU A O 1
ATOM 662 N N . HIS A 1 85 ? -4.807 -4.026 15.546 1.00 80.81 85 HIS A N 1
ATOM 663 C CA . HIS A 1 85 ? -4.969 -5.331 16.190 1.00 80.81 85 HIS A CA 1
ATOM 664 C C . HIS A 1 85 ? -4.693 -5.268 17.703 1.00 80.81 85 HIS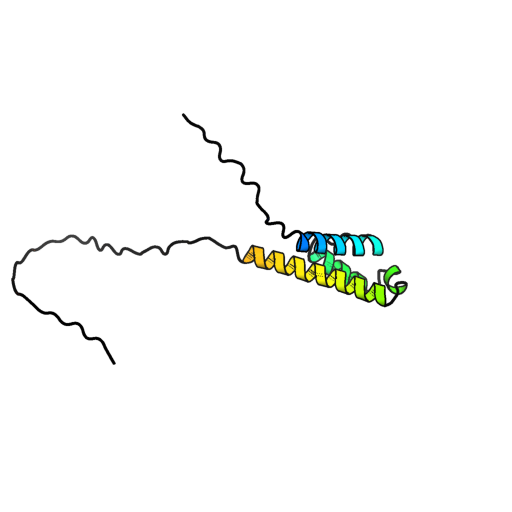 A C 1
ATOM 666 O O . HIS A 1 85 ? -5.426 -5.853 18.507 1.00 80.81 85 HIS A O 1
ATOM 672 N N . LYS A 1 86 ? -3.676 -4.501 18.123 1.00 78.69 86 LYS A N 1
ATOM 673 C CA . LYS A 1 86 ? -3.371 -4.266 19.547 1.00 78.69 86 LYS A CA 1
ATOM 674 C C . LYS A 1 86 ? -4.454 -3.433 20.233 1.00 78.69 86 LYS A C 1
ATOM 676 O O . LYS A 1 86 ? -4.842 -3.761 21.352 1.00 78.69 86 LYS A O 1
ATOM 681 N N . ALA A 1 87 ? -4.973 -2.399 19.573 1.00 72.81 87 ALA A N 1
ATOM 682 C CA . ALA A 1 87 ? -6.064 -1.586 20.103 1.00 72.81 87 ALA A CA 1
ATOM 683 C C . ALA A 1 87 ? -7.325 -2.430 20.340 1.00 72.81 87 ALA A C 1
ATOM 685 O O . ALA A 1 87 ? -7.906 -2.368 21.422 1.00 72.81 87 ALA A O 1
ATOM 686 N N . LYS A 1 88 ? -7.692 -3.293 19.384 1.00 65.06 88 LYS A N 1
ATOM 687 C CA . LYS A 1 88 ? -8.816 -4.231 19.531 1.00 65.06 88 LYS A CA 1
ATOM 688 C C . LYS A 1 88 ? -8.592 -5.219 20.681 1.00 65.06 88 LYS A C 1
ATOM 690 O O . LYS A 1 88 ? -9.502 -5.424 21.482 1.00 65.06 88 LYS A O 1
ATOM 695 N N . SER A 1 89 ? -7.379 -5.757 20.837 1.00 59.88 89 SER A N 1
ATOM 696 C CA . SER A 1 89 ? -7.035 -6.664 21.946 1.00 59.88 89 SER A CA 1
ATOM 697 C C . SER A 1 89 ? -7.145 -6.018 23.335 1.00 59.88 89 SER A C 1
ATOM 699 O O . SER A 1 89 ? -7.431 -6.715 24.305 1.00 59.88 89 SER A O 1
ATOM 701 N N . ASN A 1 90 ? -6.945 -4.703 23.451 1.00 55.72 90 ASN A N 1
ATOM 702 C CA . ASN A 1 90 ? -6.985 -3.984 24.730 1.00 55.72 90 ASN A CA 1
ATOM 703 C C . ASN A 1 90 ? -8.402 -3.559 25.156 1.00 55.72 90 ASN A C 1
ATOM 705 O O . ASN A 1 90 ? -8.567 -2.919 26.191 1.00 55.72 90 ASN A O 1
ATOM 709 N N . THR A 1 91 ? -9.437 -3.924 24.393 1.00 47.78 91 THR A N 1
ATOM 710 C CA . THR A 1 91 ? -10.840 -3.614 24.727 1.00 47.78 91 THR A CA 1
ATOM 711 C C . THR A 1 91 ? -11.543 -4.704 25.542 1.00 47.78 91 THR A C 1
ATOM 713 O O . THR A 1 91 ? -12.772 -4.716 25.646 1.00 47.78 91 THR A O 1
ATOM 716 N N . SER A 1 92 ? -10.799 -5.604 26.199 1.00 49.19 92 SER A N 1
ATOM 717 C CA . SER A 1 92 ? -11.402 -6.541 27.148 1.00 49.19 92 SER A CA 1
ATOM 718 C C . SER A 1 92 ? -11.886 -5.822 28.421 1.00 49.19 92 SER A C 1
ATOM 720 O O . SER A 1 92 ? -11.165 -5.717 29.409 1.00 49.19 92 SER A O 1
ATOM 722 N N . LYS A 1 93 ? -13.168 -5.438 28.375 1.00 51.25 93 LYS A N 1
ATOM 723 C CA . LYS A 1 93 ? -14.146 -5.312 29.471 1.00 51.25 93 LYS A CA 1
ATOM 724 C C . LYS A 1 93 ? -14.176 -3.997 30.290 1.00 51.25 93 LYS A C 1
ATOM 726 O O . LYS A 1 93 ? -13.239 -3.708 31.030 1.00 51.25 93 LYS A O 1
ATOM 731 N N . PRO A 1 94 ? -15.306 -3.252 30.278 1.00 45.75 94 PRO A N 1
ATOM 732 C CA . PRO A 1 94 ? -15.603 -2.255 31.305 1.00 45.75 94 PRO A CA 1
ATOM 733 C C . PRO A 1 94 ? -15.920 -2.946 32.641 1.00 45.75 94 PRO A C 1
ATOM 735 O O . PRO A 1 94 ? -16.630 -3.950 32.664 1.00 45.75 94 PRO A O 1
ATOM 738 N N . ALA A 1 95 ? -15.366 -2.398 33.728 1.00 52.66 95 ALA A N 1
ATOM 739 C CA . ALA A 1 95 ? -15.707 -2.615 35.137 1.00 52.66 95 ALA A CA 1
ATOM 740 C C . ALA A 1 95 ? -16.573 -3.855 35.443 1.00 52.66 95 ALA A C 1
ATOM 742 O O . ALA A 1 95 ? -17.782 -3.750 35.634 1.00 52.66 95 ALA A O 1
ATOM 743 N N . SER A 1 96 ? -15.961 -5.033 35.596 1.00 50.50 96 SER A N 1
ATOM 744 C CA . SER A 1 96 ? -16.496 -5.927 36.624 1.00 50.50 96 SER A CA 1
ATOM 745 C C . SER A 1 96 ? -16.013 -5.368 37.949 1.00 50.50 96 SER A C 1
ATOM 747 O O . SER A 1 96 ? -14.900 -5.667 38.381 1.00 50.50 96 SER A O 1
ATOM 749 N N . GLU A 1 97 ? -16.836 -4.486 38.512 1.00 47.94 97 GLU A N 1
ATOM 750 C CA . GLU A 1 97 ? -16.908 -4.231 39.943 1.00 47.94 97 GLU A CA 1
ATOM 751 C C . GLU A 1 97 ? -16.586 -5.541 40.666 1.00 47.94 97 GLU A C 1
ATOM 753 O O . GLU A 1 97 ? -17.202 -6.580 40.397 1.00 47.94 97 GLU A O 1
ATOM 758 N N . SER A 1 98 ? -15.521 -5.517 41.467 1.00 51.81 98 SER A N 1
ATOM 759 C CA . SER A 1 98 ? -15.119 -6.648 42.291 1.00 51.81 98 SER A CA 1
ATOM 760 C C . SER A 1 98 ? -16.369 -7.226 42.947 1.00 51.81 98 SER A C 1
ATOM 762 O O . SER A 1 98 ? -17.136 -6.446 43.515 1.00 51.81 98 SER A O 1
ATOM 764 N N . PRO A 1 99 ? -16.604 -8.549 42.929 1.00 51.28 99 PRO A N 1
ATOM 765 C CA . PRO A 1 99 ? -17.555 -9.115 43.860 1.00 51.28 99 PRO A CA 1
ATOM 766 C C . PRO A 1 99 ? -17.046 -8.731 45.248 1.00 51.28 99 PRO A C 1
ATOM 768 O O . PRO A 1 99 ? -16.033 -9.252 45.718 1.00 51.28 99 PRO A O 1
ATOM 771 N N . ILE A 1 100 ? -17.693 -7.752 45.878 1.00 58.31 100 ILE A N 1
ATOM 772 C CA . ILE A 1 100 ? -17.554 -7.531 47.306 1.00 58.31 100 ILE A CA 1
ATOM 773 C C . ILE A 1 100 ? -18.091 -8.826 47.900 1.00 58.31 100 ILE A C 1
ATOM 775 O O . ILE A 1 100 ? -19.301 -9.046 47.935 1.00 58.31 100 ILE A O 1
ATOM 779 N N . PHE A 1 101 ? -17.189 -9.728 48.284 1.00 48.31 101 PHE A N 1
ATOM 780 C CA . PHE A 1 101 ? -17.530 -10.895 49.076 1.00 48.31 101 PHE A CA 1
ATOM 781 C C . PHE A 1 101 ? -18.016 -10.375 50.430 1.00 48.31 101 PHE A C 1
ATOM 783 O O . PHE A 1 101 ? -17.244 -10.232 51.374 1.00 48.31 101 PHE A O 1
ATOM 790 N N . GLN A 1 102 ? -19.304 -10.035 50.516 1.00 53.41 102 GLN A N 1
ATOM 791 C CA . GLN A 1 102 ? -19.985 -9.905 51.792 1.00 53.41 102 GLN A CA 1
ATOM 792 C C . GLN A 1 102 ? -20.053 -11.309 52.379 1.00 53.41 102 GLN A C 1
ATOM 794 O O . GLN A 1 102 ? -20.940 -12.098 52.053 1.00 53.41 102 GLN A O 1
ATOM 799 N N . TYR A 1 103 ? -19.070 -11.642 53.210 1.00 53.06 103 TYR A N 1
ATOM 800 C CA . TYR A 1 103 ? -19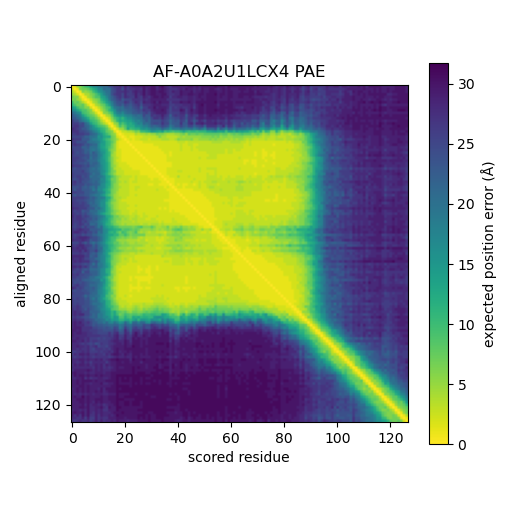.136 -12.820 54.056 1.00 53.06 103 TYR A CA 1
ATOM 801 C C . TYR A 1 103 ? -20.163 -12.523 55.156 1.00 53.06 103 TYR A C 1
ATOM 803 O O . TYR A 1 103 ? -19.830 -12.022 56.226 1.00 53.06 103 TYR A O 1
ATOM 811 N N . VAL A 1 104 ? -21.445 -12.737 54.854 1.00 49.84 104 VAL A N 1
ATOM 812 C CA . VAL A 1 104 ? -22.489 -12.775 55.878 1.00 49.84 104 VAL A CA 1
ATOM 813 C C . VAL A 1 104 ? -22.432 -14.172 56.482 1.00 49.84 104 VAL A C 1
ATOM 815 O O . VAL A 1 104 ? -22.949 -15.127 55.904 1.00 49.84 104 VAL A O 1
ATOM 818 N N . ASP A 1 105 ? -21.758 -14.304 57.622 1.00 52.50 105 ASP A N 1
ATOM 819 C CA . ASP A 1 105 ? -21.779 -15.539 58.402 1.00 52.50 105 ASP A CA 1
ATOM 820 C C . ASP A 1 105 ? -23.150 -15.645 59.090 1.00 52.50 105 ASP A C 1
ATOM 822 O O . ASP A 1 105 ? -23.378 -15.140 60.190 1.00 52.50 105 ASP A O 1
ATOM 826 N N . ILE A 1 106 ? -24.120 -16.225 58.379 1.00 55.66 106 ILE A N 1
ATOM 827 C CA . ILE A 1 106 ? -25.420 -16.598 58.940 1.00 55.66 106 ILE A CA 1
ATOM 828 C C . ILE A 1 106 ? -25.249 -17.971 59.588 1.00 55.66 106 ILE A C 1
ATOM 830 O O . ILE A 1 106 ? -25.719 -18.983 59.071 1.00 55.66 106 ILE A O 1
ATOM 834 N N . ASN A 1 107 ? -24.587 -18.015 60.741 1.00 52.62 107 ASN A N 1
ATOM 835 C CA . ASN A 1 107 ? -24.835 -19.080 61.700 1.00 52.62 107 ASN A CA 1
ATOM 836 C C . ASN A 1 107 ? -25.566 -18.464 62.897 1.00 52.62 107 ASN A C 1
ATOM 838 O O . ASN A 1 107 ? -25.035 -17.700 63.699 1.00 52.62 107 ASN A O 1
ATOM 842 N N . ALA A 1 108 ? -26.869 -18.723 62.924 1.00 47.47 108 ALA A N 1
ATOM 843 C CA . ALA A 1 108 ? -27.727 -18.419 64.043 1.00 47.47 108 ALA A CA 1
ATOM 844 C C . ALA A 1 108 ? -27.645 -19.582 65.034 1.00 47.47 108 ALA A C 1
ATOM 846 O O . ALA A 1 108 ? -28.121 -20.680 64.754 1.00 47.47 108 ALA A O 1
ATOM 847 N N . ASN A 1 109 ? -27.098 -19.316 66.214 1.00 52.38 109 ASN A N 1
ATOM 848 C CA . ASN A 1 109 ? -27.431 -20.033 67.436 1.00 52.38 109 ASN A CA 1
ATOM 849 C C . ASN A 1 109 ? -27.187 -19.090 68.620 1.00 52.38 109 ASN A C 1
ATOM 851 O O . ASN A 1 109 ? -26.056 -18.798 68.998 1.00 52.38 109 ASN A O 1
ATOM 855 N N . ALA A 1 110 ? -28.288 -18.568 69.146 1.00 49.38 110 ALA A N 1
ATOM 856 C CA . ALA A 1 110 ? -28.339 -17.670 70.282 1.00 49.38 110 ALA A CA 1
ATOM 857 C C . ALA A 1 110 ? -27.750 -18.296 71.553 1.00 49.38 110 ALA A C 1
ATOM 859 O O . ALA A 1 110 ? -28.031 -19.448 71.851 1.00 49.38 110 ALA A O 1
ATOM 860 N N . THR A 1 111 ? -27.098 -17.491 72.395 1.00 40.31 111 THR A N 1
ATOM 861 C CA . THR A 1 111 ? -27.490 -17.347 73.809 1.00 40.31 111 THR A CA 1
ATOM 862 C C . THR A 1 111 ? -26.977 -16.002 74.332 1.00 40.31 111 THR A C 1
ATOM 864 O O . THR A 1 111 ? -25.800 -15.676 74.238 1.00 40.31 111 THR A O 1
ATOM 867 N N . SER A 1 112 ? -27.913 -15.214 74.853 1.00 49.56 112 SER A N 1
ATOM 868 C CA . SER A 1 112 ? -27.730 -13.918 75.506 1.00 49.56 112 SER A CA 1
ATOM 869 C C . SER A 1 112 ? -26.880 -14.013 76.778 1.00 49.56 112 SER A C 1
ATOM 871 O O . SER A 1 112 ? -27.148 -14.872 77.615 1.00 49.56 112 SER A O 1
ATOM 873 N N . TYR A 1 113 ? -25.984 -13.048 77.006 1.00 42.72 113 TYR A N 1
ATOM 874 C CA . TYR A 1 113 ? -25.725 -12.540 78.356 1.00 42.72 113 TYR A CA 1
ATOM 875 C C . TYR A 1 113 ? -25.295 -11.070 78.320 1.00 42.72 113 TYR A C 1
ATOM 877 O O . TYR A 1 113 ? -24.403 -10.672 77.574 1.00 42.72 113 TYR A O 1
ATOM 885 N N . ALA A 1 114 ? -25.990 -10.274 79.128 1.00 47.53 114 ALA A N 1
ATOM 886 C CA . ALA A 1 114 ? -25.768 -8.858 79.350 1.00 47.53 114 ALA A CA 1
ATOM 887 C C . ALA A 1 114 ? -24.558 -8.630 80.267 1.00 47.53 114 ALA A C 1
ATOM 889 O O . ALA A 1 114 ? -24.395 -9.323 81.268 1.00 47.53 114 ALA A O 1
ATOM 890 N N . GLY A 1 115 ? -23.753 -7.611 79.982 1.00 44.31 115 GLY A N 1
ATOM 891 C CA . GLY A 1 115 ? -22.679 -7.181 80.873 1.00 44.31 115 GLY A CA 1
ATOM 892 C C . GLY A 1 115 ? -22.088 -5.862 80.405 1.00 44.31 115 GLY A C 1
ATOM 893 O O . GLY A 1 115 ? -21.452 -5.806 79.362 1.00 44.31 115 GLY A O 1
ATOM 894 N N . ALA A 1 116 ? -22.377 -4.805 81.156 1.00 48.59 116 ALA A N 1
ATOM 895 C CA . ALA A 1 116 ? -21.914 -3.443 80.945 1.00 48.59 116 ALA A CA 1
ATOM 896 C C . ALA A 1 116 ? -20.388 -3.282 81.086 1.00 48.59 116 ALA A C 1
ATOM 898 O O . ALA A 1 116 ? -19.767 -4.084 81.772 1.00 48.59 116 ALA A O 1
ATOM 899 N N . THR A 1 117 ? -19.880 -2.202 80.471 1.00 50.88 117 THR A N 1
ATOM 900 C CA . THR A 1 117 ? -18.801 -1.244 80.847 1.00 50.88 117 THR A CA 1
ATOM 901 C C . THR A 1 117 ? -18.016 -0.885 79.580 1.00 50.88 117 THR A C 1
ATOM 903 O O . THR A 1 117 ? -17.423 -1.758 78.963 1.00 50.88 117 THR A O 1
ATOM 906 N N . GLU A 1 118 ? -18.252 0.285 78.984 1.00 39.16 118 GLU A N 1
ATOM 907 C CA . GLU A 1 118 ? -17.590 1.573 79.282 1.00 39.16 118 GLU A CA 1
ATOM 908 C C . GLU A 1 118 ? -16.198 1.699 78.623 1.00 39.16 118 GLU A C 1
ATOM 910 O O . GLU A 1 118 ? -15.363 0.825 78.792 1.00 39.16 118 GLU A O 1
ATOM 915 N N . CYS A 1 119 ? -16.009 2.808 77.885 1.00 47.56 119 CYS A N 1
ATOM 916 C CA . CYS A 1 119 ? -14.760 3.482 77.478 1.00 47.56 119 CYS A CA 1
ATOM 917 C C . CYS A 1 119 ? -13.554 2.647 76.995 1.00 47.56 119 CYS A C 1
ATOM 919 O O . CYS A 1 119 ? -12.986 1.862 77.735 1.00 47.56 119 CYS A O 1
ATOM 921 N N . GLN A 1 120 ? -12.937 3.029 75.870 1.00 51.25 120 GLN A N 1
ATOM 922 C CA . GLN A 1 120 ? -12.017 4.175 75.821 1.00 51.25 120 GLN A CA 1
ATOM 923 C C . GLN A 1 120 ? -11.471 4.412 74.397 1.00 51.25 120 GLN A C 1
ATOM 925 O O . GLN A 1 120 ? -11.170 3.488 73.647 1.00 51.25 120 GLN A O 1
ATOM 930 N N . ILE A 1 121 ? -11.373 5.698 74.063 1.00 49.09 121 ILE A N 1
ATOM 931 C CA . ILE A 1 121 ? -10.657 6.333 72.943 1.00 49.09 121 ILE A CA 1
ATOM 932 C C . ILE A 1 121 ? -9.178 5.863 72.957 1.00 49.09 121 ILE A C 1
ATOM 934 O O . ILE A 1 121 ? -8.662 5.541 74.020 1.00 49.09 121 ILE A O 1
ATOM 938 N N . CYS A 1 122 ? -8.483 5.715 71.825 1.00 48.84 122 CYS A N 1
ATOM 939 C CA . CYS A 1 122 ? -7.490 6.700 71.372 1.00 48.84 122 CYS A CA 1
ATOM 940 C C . CYS A 1 122 ? -7.006 6.411 69.948 1.00 48.84 122 CYS A C 1
ATOM 942 O O . CYS A 1 122 ? -6.617 5.297 69.609 1.00 48.84 122 CYS A O 1
ATOM 944 N N . ALA A 1 123 ? -7.010 7.478 69.151 1.00 48.72 123 ALA A N 1
ATOM 945 C CA . ALA A 1 123 ? -6.217 7.632 67.949 1.00 48.72 123 ALA A CA 1
ATOM 946 C C . ALA A 1 123 ? -4.728 7.731 68.309 1.00 48.72 123 ALA A C 1
ATOM 948 O O . ALA A 1 123 ? -4.387 8.392 69.286 1.00 48.72 123 ALA A O 1
ATOM 949 N N . GLU A 1 124 ? -3.858 7.187 67.463 1.00 44.12 124 GLU A N 1
ATOM 950 C CA . GLU A 1 124 ? -2.475 7.646 67.360 1.00 44.12 124 GLU A CA 1
ATOM 951 C C . GLU A 1 124 ? -2.155 7.883 65.886 1.00 44.12 124 GLU A C 1
ATOM 953 O O . GLU A 1 124 ? -2.256 6.993 65.042 1.00 44.12 124 GLU A O 1
ATOM 958 N N . GLY A 1 125 ? -1.838 9.138 65.583 1.00 42.81 125 GLY A N 1
ATOM 959 C CA . GLY A 1 125 ? -1.180 9.538 64.355 1.00 42.81 125 GLY A CA 1
ATOM 960 C C . GLY A 1 125 ? 0.287 9.844 64.625 1.00 42.81 125 GLY A C 1
ATOM 961 O O . GLY A 1 125 ? 0.676 10.094 65.762 1.00 42.81 125 GLY A O 1
ATOM 962 N N . GLY A 1 126 ? 1.047 9.922 63.536 1.00 37.28 126 GLY A N 1
ATOM 963 C CA . GLY A 1 126 ? 2.264 10.721 63.453 1.00 37.28 126 GLY A CA 1
ATOM 964 C C . GLY A 1 126 ? 3.552 10.020 63.869 1.00 37.28 126 GLY A C 1
ATOM 965 O O . GLY A 1 126 ? 3.816 9.820 65.049 1.00 37.28 126 GLY A O 1
ATOM 966 N N . SER A 1 127 ? 4.424 9.816 62.884 1.00 38.94 127 SER A N 1
ATOM 967 C CA . SER A 1 127 ? 5.715 10.501 62.892 1.00 38.94 127 SER A CA 1
ATOM 968 C C . SER A 1 127 ? 6.215 10.737 61.475 1.00 38.94 127 SER A C 1
ATOM 970 O O . SER A 1 127 ? 5.776 10.001 60.564 1.00 38.94 127 SER A O 1
#

Sequence (127 aa):
MISVEPVQHVYGFSHDSGVESFIKSKQDFIETLFGVSLKTLEDIDVFTQVLDAGNYTVWAELDSDVHNMAKDAALGLWEAFMAEHKAKSNTSKPASESPIFQYVDINANATSYAGATECQICAEGGS

Solvent-accessible surface area (backbone atoms only — not comparable to full-atom values): 8458 Å² total; per-residue (Å²): 133,87,81,77,75,79,73,82,74,72,78,75,70,79,72,57,62,66,60,58,51,51,48,48,53,34,33,53,51,45,25,71,74,71,74,45,79,60,84,48,70,65,47,46,53,53,49,51,54,42,52,76,70,56,71,46,65,66,63,80,73,50,53,72,69,57,48,50,51,51,51,52,30,54,51,53,45,50,53,52,53,51,51,51,53,52,55,62,66,70,64,79,70,82,81,79,70,72,81,77,80,75,82,74,82,83,75,88,77,89,81,91,81,90,80,92,81,80,88,80,88,81,88,85,80,88,132

Mean predicted aligned error: 17.64 Å

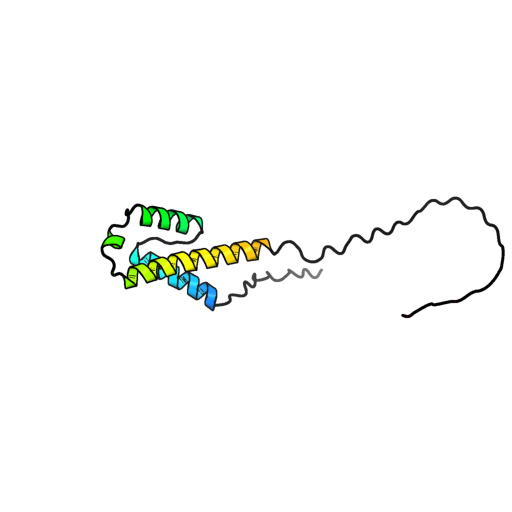Secondary structure (DSSP, 8-state):
----------------HHHHHHHHHHHHHHHHHHS----SHHHHHHHHHHHHTT--HHHHHS-HHHHHHHHHHHHHHHHHHHHHHHHHHTT--S---------------------------------